Protein AF-T0LAK3-F1 (afdb_monomer_lite)

Secondary structure (DSSP, 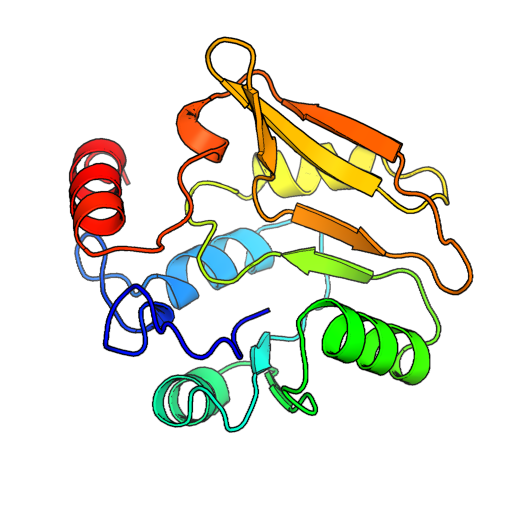8-state):
------TTTSS-GGGSEETTEEHHHHHHHHHHTSS-S---EEE-TTSHHHHHHHTTS-EEE---S-HHHHHHHHHHHH-S-EEEE-TT-TT--HHHHHHHHHT-SSS-EEEEEEETTEEEEEEEEEE-TT---PEEEEES-GGGG----SHHHHHHHHHHGGG-

Radius of gyration: 15.04 Å; chains: 1; bounding box: 38×40×39 Å

Foldseek 3Di:
DQADLLVQAVARQQQDDQVNHGLLNLVVVQCPLAPDPDDEAEHEPSHVVSVVVCVVDRYDYADNPDPVRRVVVVCVVVVFKDWWADSQQNVCGRVNLNVVVVPDDQAKAFEWEQDPNDTATLRTIIDGPPHPDHDYDYDHPCSSSQGPSYVVSSVVCSVVVVVD

Structure (mmCIF, N/CA/C/O backbone):
data_AF-T0LAK3-F1
#
_entry.id   AF-T0LAK3-F1
#
loop_
_atom_site.group_PDB
_atom_site.id
_atom_site.type_symbol
_atom_site.label_atom_id
_atom_site.label_alt_id
_atom_site.label_comp_id
_atom_site.label_asym_id
_atom_site.label_entity_id
_atom_site.label_seq_id
_atom_site.pdbx_PDB_ins_code
_atom_site.Cartn_x
_atom_site.Cartn_y
_atom_site.Cartn_z
_atom_site.occupancy
_atom_site.B_iso_or_equiv
_atom_site.auth_seq_id
_atom_site.auth_comp_id
_atom_site.auth_asym_id
_atom_site.auth_atom_id
_atom_site.pdbx_PDB_model_num
ATOM 1 N N . MET A 1 1 ? 2.366 -3.522 0.625 1.00 97.44 1 MET A N 1
ATOM 2 C CA . MET A 1 1 ? 3.381 -3.478 1.697 1.00 97.44 1 MET A CA 1
ATOM 3 C C . MET A 1 1 ? 2.696 -3.556 3.048 1.00 97.44 1 MET A C 1
ATOM 5 O O . MET A 1 1 ? 1.938 -2.659 3.385 1.00 97.44 1 MET A O 1
ATOM 9 N N . ALA A 1 2 ? 2.923 -4.628 3.803 1.00 97.56 2 ALA A N 1
ATOM 10 C CA . ALA A 1 2 ? 2.238 -4.936 5.062 1.00 97.56 2 ALA A CA 1
ATOM 11 C C . ALA A 1 2 ? 3.200 -5.340 6.204 1.00 97.56 2 ALA A C 1
ATOM 13 O O . ALA A 1 2 ? 2.768 -5.827 7.242 1.00 97.56 2 ALA A O 1
ATOM 14 N N . GLY A 1 3 ? 4.513 -5.147 6.034 1.00 93.75 3 GLY A N 1
ATOM 15 C CA . GLY A 1 3 ? 5.544 -5.576 6.990 1.00 93.75 3 GLY A CA 1
ATOM 16 C C . GLY A 1 3 ? 6.034 -4.505 7.973 1.00 93.75 3 GLY A C 1
ATOM 17 O O . GLY A 1 3 ? 7.160 -4.612 8.450 1.00 93.75 3 GLY A O 1
ATOM 18 N N . GLY A 1 4 ? 5.275 -3.436 8.227 1.00 92.38 4 GLY A N 1
ATOM 19 C CA . GLY A 1 4 ? 5.734 -2.305 9.046 1.00 92.38 4 GLY A CA 1
ATOM 20 C C . GLY A 1 4 ? 5.591 -2.517 10.561 1.00 92.38 4 GLY A C 1
ATOM 21 O O . GLY A 1 4 ? 4.590 -3.054 11.024 1.00 92.38 4 GLY A O 1
ATOM 22 N N . LYS A 1 5 ? 6.538 -1.985 11.353 1.00 89.94 5 LYS A N 1
ATOM 23 C CA . LYS A 1 5 ? 6.576 -2.089 12.835 1.00 89.94 5 LYS A CA 1
ATOM 24 C C . LYS A 1 5 ? 5.379 -1.465 13.566 1.00 89.94 5 LYS A C 1
ATOM 26 O O . LYS A 1 5 ? 5.144 -1.768 14.727 1.00 89.94 5 LYS A O 1
ATOM 31 N N . SER A 1 6 ? 4.642 -0.558 12.919 1.00 89.62 6 SER A N 1
ATOM 32 C CA . SER A 1 6 ? 3.499 0.154 13.518 1.00 89.62 6 SER A CA 1
ATOM 33 C C . SER A 1 6 ? 3.823 0.906 14.826 1.00 89.62 6 SER A C 1
ATOM 35 O O . SER A 1 6 ? 2.956 1.070 15.679 1.00 89.62 6 SER A O 1
ATOM 37 N N . SER A 1 7 ? 5.052 1.418 14.983 1.00 86.69 7 SER A N 1
ATOM 38 C CA . SER A 1 7 ? 5.532 2.012 16.244 1.00 86.69 7 SER A CA 1
ATOM 39 C C . SER A 1 7 ? 4.666 3.165 16.769 1.00 86.69 7 SER A C 1
ATOM 41 O O . SER A 1 7 ? 4.480 3.286 17.972 1.00 86.69 7 SER A O 1
ATOM 43 N N . ARG A 1 8 ? 4.095 3.984 15.873 1.00 87.38 8 ARG A N 1
ATOM 44 C CA . ARG A 1 8 ? 3.186 5.096 16.223 1.00 87.38 8 ARG A CA 1
ATOM 45 C C . ARG A 1 8 ? 1.805 4.634 16.702 1.00 87.38 8 ARG A C 1
ATOM 47 O O . ARG A 1 8 ? 1.127 5.368 17.409 1.00 87.38 8 ARG A O 1
ATOM 54 N N . TYR A 1 9 ? 1.402 3.427 16.320 1.00 91.69 9 TYR A N 1
ATOM 55 C CA . TYR A 1 9 ? 0.125 2.832 16.703 1.00 91.69 9 TYR A CA 1
ATOM 56 C C . TYR A 1 9 ? 0.240 2.027 18.010 1.00 91.69 9 TYR A C 1
ATOM 58 O O . TYR A 1 9 ? -0.735 1.866 18.737 1.00 91.69 9 TYR A O 1
ATOM 66 N N . GLY A 1 10 ? 1.433 1.501 18.312 1.00 89.69 10 GLY A N 1
ATOM 67 C CA . GLY A 1 10 ? 1.719 0.694 19.506 1.00 89.69 10 GLY A CA 1
ATOM 68 C C . GLY A 1 10 ? 1.360 -0.792 19.379 1.00 89.69 10 GLY A C 1
ATOM 69 O O . GLY A 1 10 ? 1.748 -1.594 20.223 1.00 89.69 10 GLY A O 1
ATOM 70 N N . ARG A 1 11 ? 0.657 -1.182 18.311 1.00 92.50 11 ARG A N 1
ATOM 71 C CA . ARG A 1 11 ? 0.367 -2.573 17.925 1.00 92.50 11 ARG A CA 1
ATOM 72 C C . ARG A 1 11 ? 0.206 -2.676 16.410 1.00 92.50 11 ARG A C 1
ATOM 74 O O . ARG A 1 11 ? 0.173 -1.660 15.723 1.00 92.50 11 ARG A O 1
ATOM 81 N N . GLU A 1 12 ? 0.122 -3.894 15.886 1.00 96.31 12 GLU A N 1
ATOM 82 C CA . GLU A 1 12 ? 0.020 -4.152 14.446 1.00 96.31 12 GLU A CA 1
ATOM 83 C C . GLU A 1 12 ? -1.307 -3.649 13.855 1.00 96.31 12 GLU A C 1
ATOM 85 O O . GLU A 1 12 ? -2.310 -4.361 13.810 1.00 96.31 12 GLU A O 1
ATOM 90 N N . LYS A 1 13 ? -1.284 -2.398 13.383 1.00 95.81 13 LYS A N 1
ATOM 91 C CA . LYS A 1 13 ? -2.448 -1.622 12.930 1.00 95.81 13 LYS A CA 1
ATOM 92 C C . LYS A 1 13 ? -3.241 -2.270 11.794 1.00 95.81 13 LYS A C 1
ATOM 94 O O . LYS A 1 13 ? -4.436 -2.047 11.663 1.00 95.81 13 LYS A O 1
ATOM 99 N N . LEU A 1 14 ? -2.584 -3.101 10.988 1.00 97.81 14 LEU A N 1
ATOM 100 C CA . LEU A 1 14 ? -3.195 -3.769 9.839 1.00 97.81 14 LEU A CA 1
ATOM 101 C C . LEU A 1 14 ? -4.211 -4.851 10.237 1.00 97.81 14 LEU A C 1
ATOM 103 O O . LEU A 1 14 ? -5.044 -5.238 9.416 1.00 97.81 14 LEU A O 1
ATOM 107 N N . LEU A 1 15 ? -4.157 -5.318 11.489 1.00 97.88 15 LEU A N 1
ATOM 108 C CA . LEU A 1 15 ? -5.104 -6.282 12.053 1.00 97.88 15 LEU A CA 1
ATOM 109 C C . LEU A 1 15 ? -6.274 -5.632 12.795 1.00 97.88 15 LEU A C 1
ATOM 111 O O . LEU A 1 15 ? -7.190 -6.349 13.205 1.00 97.88 15 LEU A O 1
ATOM 115 N N . GLU A 1 16 ? -6.241 -4.314 12.977 1.00 97.50 16 GLU A N 1
ATOM 116 C CA . GLU A 1 16 ? -7.368 -3.551 13.506 1.00 97.50 16 GLU A CA 1
ATOM 117 C C . GLU A 1 16 ? -8.498 -3.523 12.479 1.00 97.50 16 GLU A C 1
ATOM 119 O O . GLU A 1 16 ? -8.287 -3.807 11.296 1.00 97.50 16 GLU A O 1
ATOM 124 N N . THR A 1 17 ? -9.704 -3.195 12.930 1.00 96.88 17 THR A N 1
ATOM 125 C CA . THR A 1 17 ? -10.907 -3.276 12.105 1.00 96.88 17 THR A CA 1
ATOM 126 C C . THR A 1 17 ? -11.559 -1.923 11.908 1.00 96.88 17 THR A C 1
ATOM 128 O O . THR A 1 17 ? -11.620 -1.139 12.844 1.00 96.88 17 THR A O 1
ATOM 131 N N . ILE A 1 18 ? -12.119 -1.717 10.720 1.00 96.56 18 ILE A N 1
ATOM 132 C CA . ILE A 1 18 ? -13.084 -0.665 10.402 1.00 96.56 18 ILE A CA 1
ATOM 133 C C . ILE A 1 18 ? -14.404 -1.383 10.118 1.00 96.56 18 ILE A C 1
ATOM 135 O O . ILE A 1 18 ? -14.463 -2.212 9.207 1.00 96.56 18 ILE A O 1
ATOM 139 N N . HIS A 1 19 ? -15.438 -1.137 10.930 1.00 93.62 19 HIS A N 1
ATOM 140 C CA . HIS A 1 19 ? -16.758 -1.789 10.807 1.00 93.62 19 HIS A CA 1
ATOM 141 C C . HIS A 1 19 ? -16.678 -3.321 10.655 1.00 93.62 19 HIS A C 1
ATOM 143 O O . HIS A 1 19 ? -17.333 -3.933 9.815 1.00 93.62 19 HIS A O 1
ATOM 149 N N . GLY A 1 20 ? -15.811 -3.954 11.452 1.00 94.81 20 GLY A N 1
ATOM 150 C CA . GLY A 1 20 ? -15.615 -5.410 11.474 1.00 94.81 20 GLY A CA 1
ATOM 151 C C . GLY A 1 20 ? -14.722 -5.986 10.364 1.00 94.81 20 GLY A C 1
ATOM 152 O O . GLY A 1 20 ? -14.353 -7.158 10.443 1.00 94.81 20 GLY A O 1
ATOM 153 N N . LYS A 1 21 ? -14.310 -5.193 9.366 1.00 96.38 21 LYS A N 1
ATOM 154 C CA . LYS A 1 21 ? -13.347 -5.605 8.327 1.00 96.38 21 LYS A CA 1
ATOM 155 C C . LYS A 1 21 ? -11.939 -5.185 8.738 1.00 96.38 21 LYS A C 1
ATOM 157 O O . LYS A 1 21 ? -11.746 -4.038 9.134 1.00 96.38 21 LYS A O 1
ATOM 162 N N . ARG A 1 22 ? -10.938 -6.073 8.654 1.00 97.56 22 ARG A N 1
ATOM 163 C CA . ARG A 1 22 ? -9.556 -5.676 8.982 1.00 97.56 22 ARG A CA 1
ATOM 164 C C . ARG A 1 22 ? -9.020 -4.682 7.962 1.00 97.56 22 ARG A C 1
ATOM 166 O O . ARG A 1 22 ? -9.298 -4.821 6.774 1.00 97.56 22 ARG A O 1
ATOM 173 N N . VAL A 1 23 ? -8.184 -3.751 8.416 1.00 98.12 23 VAL A N 1
ATOM 174 C CA . VAL A 1 23 ? -7.509 -2.757 7.565 1.00 98.12 23 VAL A CA 1
ATOM 175 C C . VAL A 1 23 ? -6.833 -3.424 6.360 1.00 98.12 23 VAL A C 1
ATOM 177 O O . VAL A 1 23 ? -7.063 -3.014 5.224 1.00 98.12 23 VAL A O 1
ATOM 180 N N . ILE A 1 24 ? -6.087 -4.516 6.577 1.00 98.25 24 ILE A N 1
ATOM 181 C CA . ILE A 1 24 ? -5.443 -5.245 5.473 1.00 98.25 24 ILE A CA 1
ATOM 182 C C . ILE A 1 24 ? -6.438 -5.913 4.517 1.00 98.25 24 ILE A C 1
ATOM 184 O O . ILE A 1 24 ? -6.177 -5.973 3.319 1.00 98.25 24 ILE A O 1
ATOM 188 N N . ASP A 1 25 ? -7.576 -6.399 5.020 1.00 98.12 25 ASP A N 1
ATOM 189 C CA . ASP A 1 25 ? -8.580 -7.077 4.194 1.00 98.12 25 ASP A CA 1
ATOM 190 C C . ASP A 1 25 ? -9.255 -6.085 3.238 1.00 98.12 25 ASP A C 1
ATOM 192 O O . ASP A 1 25 ? -9.548 -6.440 2.099 1.00 98.12 25 ASP A O 1
ATOM 196 N N . ILE A 1 26 ? -9.446 -4.835 3.673 1.00 97.88 26 ILE A N 1
ATOM 197 C CA . ILE A 1 26 ? -9.986 -3.752 2.839 1.00 97.88 26 ILE A CA 1
ATOM 198 C C . ILE A 1 26 ? -9.040 -3.470 1.668 1.00 97.88 26 ILE A C 1
ATOM 200 O O . ILE A 1 26 ? -9.455 -3.519 0.511 1.00 97.88 26 ILE A O 1
ATOM 204 N N . VAL A 1 27 ? -7.750 -3.252 1.948 1.00 97.94 27 VAL A N 1
ATOM 205 C CA . VAL A 1 27 ? -6.753 -2.946 0.907 1.00 97.94 27 VAL A CA 1
ATOM 206 C C . VAL A 1 27 ? -6.560 -4.125 -0.052 1.00 97.94 27 VAL A C 1
ATOM 208 O O . VAL A 1 27 ? -6.496 -3.938 -1.268 1.00 97.94 27 VAL A O 1
ATOM 211 N N . VAL A 1 28 ? -6.504 -5.355 0.470 1.00 98.06 28 VAL A N 1
ATOM 212 C CA . VAL A 1 28 ? -6.428 -6.567 -0.359 1.00 98.06 28 VAL A CA 1
ATOM 213 C C . VAL A 1 28 ? -7.681 -6.725 -1.224 1.00 98.06 28 VAL A C 1
ATOM 215 O O . VAL A 1 28 ? -7.556 -7.068 -2.399 1.00 98.06 28 VAL A O 1
ATOM 218 N N . GLY A 1 29 ? -8.865 -6.429 -0.683 1.00 97.38 29 GLY A N 1
ATOM 219 C CA . GLY A 1 29 ? -10.124 -6.401 -1.427 1.00 97.38 29 GLY A CA 1
ATOM 220 C C . GLY A 1 29 ? -10.071 -5.427 -2.605 1.00 97.38 29 GLY A C 1
ATOM 221 O O . GLY A 1 29 ? -10.255 -5.849 -3.749 1.00 97.38 29 GLY A O 1
ATOM 222 N N . ASN A 1 30 ? -9.705 -4.167 -2.348 1.00 97.44 30 ASN A N 1
ATOM 223 C CA . ASN A 1 30 ? -9.582 -3.128 -3.378 1.00 97.44 30 ASN A CA 1
ATOM 224 C C . ASN A 1 30 ? -8.592 -3.523 -4.484 1.00 97.44 30 ASN A C 1
ATOM 226 O O . ASN A 1 30 ? -8.886 -3.362 -5.671 1.00 97.44 30 ASN A O 1
ATOM 230 N N . MET A 1 31 ? -7.445 -4.097 -4.103 1.00 97.69 31 MET A N 1
ATOM 231 C CA . MET A 1 31 ? -6.451 -4.616 -5.044 1.00 97.69 31 MET A CA 1
ATOM 232 C C . MET A 1 31 ? -7.003 -5.783 -5.873 1.00 97.69 31 MET A C 1
ATOM 234 O O . MET A 1 31 ? -6.801 -5.821 -7.085 1.00 97.69 31 MET A O 1
ATOM 238 N N . SER A 1 32 ? -7.723 -6.718 -5.248 1.00 96.75 32 SER A N 1
ATOM 239 C CA . SER A 1 32 ? -8.269 -7.904 -5.921 1.00 96.75 32 SER A CA 1
ATOM 240 C C . SER A 1 32 ? -9.350 -7.588 -6.958 1.00 96.75 32 SER A C 1
ATOM 242 O O . SER A 1 32 ? -9.495 -8.329 -7.927 1.00 96.75 32 SER A O 1
ATOM 244 N N . MET A 1 33 ? -10.080 -6.486 -6.772 1.00 97.19 33 MET A N 1
ATOM 245 C CA . MET A 1 33 ? -11.107 -6.006 -7.702 1.00 97.19 33 MET A CA 1
ATOM 246 C C . MET A 1 33 ? -10.550 -5.058 -8.778 1.00 97.19 33 MET A C 1
ATOM 248 O O . MET A 1 33 ? -11.283 -4.650 -9.677 1.00 97.19 33 MET A O 1
ATOM 252 N N . SER A 1 34 ? -9.267 -4.693 -8.696 1.00 97.75 34 SER A N 1
ATOM 253 C CA . SER A 1 34 ? -8.602 -3.810 -9.661 1.00 97.75 34 SER A CA 1
ATOM 254 C C . SER A 1 34 ? -8.200 -4.523 -10.955 1.00 97.75 34 SER A C 1
ATOM 256 O O . SER A 1 34 ? -8.323 -5.737 -11.104 1.00 97.75 34 SER A O 1
ATOM 258 N N . ILE A 1 35 ? -7.661 -3.758 -11.906 1.00 96.88 35 ILE A N 1
ATOM 259 C CA . ILE A 1 35 ? -7.115 -4.255 -13.177 1.00 96.88 35 ILE A CA 1
ATOM 260 C C . ILE A 1 35 ? -5.878 -5.158 -12.989 1.00 96.88 35 ILE A C 1
ATOM 262 O O . ILE A 1 35 ? -5.420 -5.822 -13.92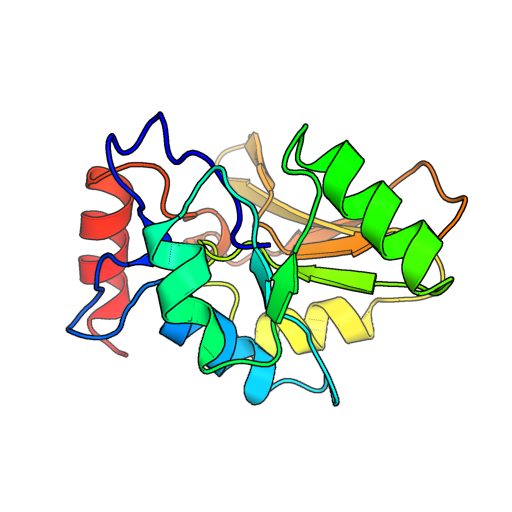5 1.00 96.88 35 ILE A O 1
ATOM 266 N N . VAL A 1 36 ? -5.313 -5.199 -11.779 1.00 93.62 36 VAL A N 1
ATOM 267 C CA . VAL A 1 36 ? -4.117 -5.973 -11.448 1.00 93.62 36 VAL A CA 1
ATOM 268 C C . VAL A 1 36 ? -4.448 -7.464 -11.370 1.00 93.62 36 VAL A C 1
ATOM 270 O O . VAL A 1 36 ? -5.084 -7.944 -10.440 1.00 93.62 36 VAL A O 1
ATOM 273 N N . LYS A 1 37 ? -3.936 -8.241 -12.331 1.00 88.75 37 LYS A N 1
ATOM 274 C CA . LYS A 1 37 ? -4.235 -9.682 -12.449 1.00 88.75 37 LYS A CA 1
ATOM 275 C C . LYS A 1 37 ? -3.644 -10.549 -11.334 1.00 88.75 37 LYS A C 1
ATOM 277 O O . LYS A 1 37 ? -4.151 -11.635 -11.068 1.00 88.75 37 LYS A O 1
ATOM 282 N N . ARG A 1 38 ? -2.502 -10.146 -10.768 1.00 93.12 38 ARG A N 1
ATOM 283 C CA . ARG A 1 38 ? -1.763 -10.899 -9.743 1.00 93.12 38 ARG A CA 1
ATOM 284 C C . ARG A 1 38 ? -1.030 -9.929 -8.833 1.00 93.12 38 ARG A C 1
ATOM 286 O O . ARG A 1 38 ? -0.316 -9.061 -9.325 1.00 93.12 38 ARG A O 1
ATOM 293 N N . PHE A 1 39 ? -1.147 -10.133 -7.529 1.00 97.00 39 PHE A N 1
ATOM 294 C CA . PHE A 1 39 ? -0.423 -9.362 -6.526 1.00 97.00 39 PHE A CA 1
ATOM 295 C C . PHE A 1 39 ? 0.133 -10.279 -5.435 1.00 97.00 39 PHE A C 1
ATOM 297 O O . PHE A 1 39 ? -0.252 -11.448 -5.316 1.00 97.00 39 PHE A O 1
ATOM 304 N N . PHE A 1 40 ? 1.062 -9.729 -4.655 1.00 98.12 40 PHE A N 1
ATOM 305 C CA . PHE A 1 40 ? 1.596 -10.358 -3.457 1.00 98.12 40 PHE A CA 1
ATOM 306 C C . PHE A 1 40 ? 1.402 -9.439 -2.255 1.00 98.12 40 PHE A C 1
ATOM 308 O O . PHE A 1 40 ? 1.551 -8.221 -2.366 1.00 98.12 40 PHE A O 1
ATOM 315 N N . VAL A 1 41 ? 1.137 -10.021 -1.087 1.00 98.50 41 VAL A N 1
ATOM 316 C CA . VAL A 1 41 ? 1.163 -9.283 0.180 1.00 98.50 41 VAL A CA 1
ATOM 317 C C . VAL A 1 41 ? 2.573 -9.368 0.762 1.00 98.50 41 VAL A C 1
ATOM 319 O O . VAL A 1 41 ? 2.973 -10.395 1.305 1.00 98.50 41 VAL A O 1
ATOM 322 N N . ALA A 1 42 ? 3.349 -8.296 0.606 1.00 98.50 42 ALA A N 1
ATOM 323 C CA . ALA A 1 42 ? 4.699 -8.197 1.159 1.00 98.50 42 ALA A CA 1
ATOM 324 C C . ALA A 1 42 ? 4.659 -7.996 2.682 1.00 98.50 42 ALA A C 1
ATOM 326 O O . ALA A 1 42 ? 4.160 -6.972 3.149 1.00 98.50 42 ALA A O 1
ATOM 327 N N . VAL A 1 43 ? 5.177 -8.954 3.445 1.00 98.50 43 VAL A N 1
ATOM 328 C CA . VAL A 1 43 ? 5.196 -8.985 4.918 1.00 98.50 43 VAL A CA 1
ATOM 329 C C . VAL A 1 43 ? 6.626 -9.113 5.432 1.00 98.50 43 VAL A C 1
ATOM 331 O O . VAL A 1 43 ? 7.506 -9.536 4.697 1.00 98.50 43 VAL A O 1
ATOM 334 N N . SER A 1 44 ? 6.875 -8.787 6.699 1.00 97.88 44 SER A N 1
ATOM 335 C CA . SER A 1 44 ? 8.196 -8.966 7.313 1.00 97.88 44 SER A CA 1
ATOM 336 C C . SER A 1 44 ? 8.069 -9.414 8.767 1.00 97.88 44 SER A C 1
ATOM 338 O O . SER A 1 44 ? 7.000 -9.307 9.375 1.00 97.88 44 SER A O 1
ATOM 340 N N . TRP A 1 45 ? 9.178 -9.869 9.348 1.00 96.62 45 TRP A N 1
ATOM 341 C CA . TRP A 1 45 ? 9.258 -10.285 10.753 1.00 96.62 45 TRP A CA 1
ATOM 342 C C . TRP A 1 45 ? 9.009 -9.154 11.760 1.00 96.62 45 TRP A C 1
ATOM 344 O O . TRP A 1 45 ? 8.801 -9.422 12.938 1.00 96.62 45 TRP A O 1
ATOM 354 N N . ASN A 1 46 ? 8.970 -7.897 11.308 1.00 96.44 46 ASN A N 1
ATOM 355 C CA . ASN A 1 46 ? 8.608 -6.753 12.146 1.00 96.44 46 ASN A CA 1
ATOM 356 C C . ASN A 1 46 ? 7.131 -6.741 12.573 1.00 96.44 46 ASN A C 1
ATOM 358 O O . ASN A 1 46 ? 6.782 -6.015 13.502 1.00 96.44 46 ASN A O 1
ATOM 362 N N . ALA A 1 47 ? 6.269 -7.480 11.871 1.00 96.56 47 ALA A N 1
ATOM 363 C CA . ALA A 1 47 ? 4.836 -7.569 12.139 1.00 96.56 47 ALA A CA 1
ATOM 364 C C . ALA A 1 47 ? 4.413 -9.050 12.152 1.00 96.56 47 ALA A C 1
ATOM 366 O O . ALA A 1 47 ? 3.769 -9.517 11.209 1.00 96.56 47 ALA A O 1
ATOM 367 N N . PRO A 1 48 ? 4.835 -9.833 13.164 1.00 97.12 48 PRO A N 1
ATOM 368 C CA . PRO A 1 48 ? 4.672 -11.286 13.170 1.00 97.12 48 PRO A CA 1
ATOM 369 C C . PRO A 1 48 ? 3.209 -11.737 13.121 1.00 97.12 48 PRO A C 1
ATOM 371 O O . PRO A 1 48 ? 2.909 -12.747 12.486 1.00 97.12 48 PRO A O 1
ATOM 374 N N . ARG A 1 49 ? 2.272 -10.999 13.733 1.00 98.06 49 ARG A N 1
ATOM 375 C CA . ARG A 1 49 ? 0.848 -11.369 13.686 1.00 98.06 49 ARG A CA 1
ATOM 376 C C . ARG A 1 49 ? 0.258 -11.115 12.300 1.00 98.06 49 ARG A C 1
ATOM 378 O O . ARG A 1 49 ? -0.563 -11.898 11.836 1.00 98.06 49 ARG A O 1
ATOM 385 N N . THR A 1 50 ? 0.676 -10.044 11.634 1.00 98.12 50 THR A N 1
ATOM 386 C CA . THR A 1 50 ? 0.283 -9.680 10.271 1.00 98.12 50 THR A CA 1
ATOM 387 C C . THR A 1 50 ? 0.888 -10.661 9.283 1.00 98.12 50 THR A C 1
ATOM 389 O O . THR A 1 50 ? 0.183 -11.112 8.386 1.00 98.12 50 THR A O 1
ATOM 392 N N . LEU A 1 51 ? 2.151 -11.051 9.477 1.00 98.00 51 LEU A N 1
ATOM 393 C CA . LEU A 1 51 ? 2.803 -12.122 8.728 1.00 98.00 51 LEU A CA 1
ATOM 394 C C . LEU A 1 51 ? 1.991 -13.416 8.834 1.00 98.00 51 LEU A C 1
ATOM 396 O O . LEU A 1 51 ? 1.634 -13.982 7.803 1.00 98.00 51 LEU A O 1
ATOM 400 N N . GLU A 1 52 ? 1.646 -13.847 10.052 1.00 98.38 52 GLU A N 1
ATOM 401 C CA . GLU A 1 52 ? 0.836 -15.050 10.274 1.00 98.38 52 GLU A CA 1
ATOM 402 C C . GLU A 1 52 ? -0.534 -14.942 9.598 1.00 98.38 52 GLU A C 1
ATOM 404 O O . GLU A 1 52 ? -0.939 -15.829 8.848 1.00 98.38 52 GLU A O 1
ATOM 409 N N . TYR A 1 53 ? -1.228 -13.823 9.809 1.00 98.38 53 TYR A N 1
ATOM 410 C CA . TYR A 1 53 ? -2.550 -13.581 9.241 1.00 98.38 53 TYR A CA 1
ATOM 411 C C . TYR A 1 53 ? -2.535 -13.586 7.707 1.00 98.38 53 TYR A C 1
ATOM 413 O O . TYR A 1 53 ? -3.437 -14.137 7.075 1.00 98.38 53 TYR A O 1
ATOM 421 N N . CYS A 1 54 ? -1.496 -13.015 7.093 1.00 98.19 54 CYS A N 1
ATOM 422 C CA . CYS A 1 54 ? -1.376 -12.903 5.643 1.00 98.19 54 CYS A CA 1
ATOM 423 C C . CYS A 1 54 ? -0.996 -14.211 4.943 1.00 98.19 54 CYS A C 1
ATOM 425 O O . CYS A 1 54 ? -1.044 -14.237 3.715 1.00 98.19 54 CYS A O 1
ATOM 427 N N . LYS A 1 55 ? -0.705 -15.306 5.665 1.00 96.94 55 LYS A N 1
ATOM 428 C CA . LYS A 1 55 ? -0.503 -16.639 5.058 1.00 96.94 55 LYS A CA 1
ATOM 429 C C . LYS A 1 55 ? -1.712 -17.130 4.259 1.00 96.94 55 LYS A C 1
ATOM 431 O O . LYS A 1 55 ? -1.574 -17.992 3.398 1.00 96.94 55 LYS A O 1
ATOM 436 N N . ARG A 1 56 ? -2.901 -16.585 4.538 1.00 97.19 56 ARG A N 1
ATOM 437 C CA . ARG A 1 56 ? -4.123 -16.841 3.760 1.00 97.19 56 ARG A CA 1
ATOM 438 C C . ARG A 1 56 ? -4.101 -16.219 2.358 1.00 97.19 56 ARG A C 1
ATOM 440 O O . ARG A 1 56 ? -4.932 -16.573 1.528 1.00 97.19 56 ARG A O 1
ATOM 447 N N . TYR A 1 57 ? -3.209 -15.259 2.123 1.00 97.19 57 TYR A N 1
ATOM 448 C CA . TYR A 1 57 ? -3.000 -14.591 0.845 1.00 97.19 57 TYR A CA 1
ATOM 449 C C . TYR A 1 57 ? -1.731 -15.119 0.177 1.00 97.19 57 TYR A C 1
ATOM 451 O O . TYR A 1 57 ? -0.908 -15.796 0.789 1.00 97.19 57 TYR A O 1
ATOM 459 N N . ASN A 1 58 ? -1.530 -14.750 -1.085 1.00 96.25 58 ASN A N 1
ATOM 460 C CA . ASN A 1 58 ? -0.254 -14.961 -1.753 1.00 96.25 58 ASN A CA 1
ATOM 461 C C . ASN A 1 58 ? 0.792 -13.987 -1.175 1.00 96.25 58 ASN A C 1
ATOM 463 O O . ASN A 1 58 ? 0.949 -12.868 -1.661 1.00 96.25 58 ASN A O 1
ATOM 467 N N . SER A 1 59 ? 1.442 -14.363 -0.076 1.00 97.56 59 SER A N 1
ATOM 468 C CA . SER A 1 59 ? 2.370 -13.495 0.654 1.00 97.56 59 SER A CA 1
ATOM 469 C C . SER A 1 59 ? 3.826 -13.700 0.241 1.00 97.56 59 SER A C 1
ATOM 471 O O . SER A 1 59 ? 4.239 -14.813 -0.082 1.00 97.56 59 SER A O 1
ATOM 473 N N . ILE A 1 60 ? 4.627 -12.640 0.333 1.00 98.12 60 ILE A N 1
ATOM 474 C CA . ILE A 1 60 ? 6.082 -12.689 0.174 1.00 98.12 60 ILE A CA 1
ATOM 475 C C . ILE A 1 60 ? 6.754 -12.067 1.396 1.00 98.12 60 ILE A C 1
ATOM 477 O O . ILE A 1 60 ? 6.353 -10.996 1.840 1.00 98.12 60 ILE A O 1
ATOM 481 N N . ILE A 1 61 ? 7.771 -12.734 1.938 1.00 98.38 61 ILE A N 1
ATOM 482 C CA . ILE A 1 61 ? 8.548 -12.198 3.059 1.00 98.38 61 ILE A CA 1
ATOM 483 C C . ILE A 1 61 ? 9.638 -11.272 2.508 1.00 98.38 61 ILE A C 1
ATOM 485 O O . ILE A 1 61 ? 10.410 -11.677 1.638 1.00 98.38 61 ILE A O 1
ATOM 489 N N . THR A 1 62 ? 9.686 -10.041 3.011 1.00 98.44 62 THR A N 1
ATOM 490 C CA . THR A 1 62 ? 10.735 -9.049 2.754 1.00 98.44 62 THR A CA 1
ATOM 491 C C . THR A 1 62 ? 11.710 -8.969 3.937 1.00 98.44 62 THR A C 1
ATOM 493 O O . THR A 1 62 ? 11.367 -9.408 5.043 1.00 98.44 62 THR A O 1
ATOM 496 N N . PRO A 1 63 ? 12.927 -8.422 3.739 1.00 97.88 63 PRO A N 1
ATOM 497 C CA . PRO A 1 63 ? 13.903 -8.253 4.817 1.00 97.88 63 PRO A CA 1
ATOM 498 C C . PRO A 1 63 ? 13.381 -7.439 6.010 1.00 97.88 63 PRO A C 1
ATOM 500 O O . PRO A 1 63 ? 13.751 -7.715 7.149 1.00 97.88 63 PRO A O 1
ATOM 503 N N . GLY A 1 64 ? 12.519 -6.446 5.768 1.00 96.25 64 GLY A N 1
ATOM 504 C CA . GLY A 1 64 ? 11.981 -5.572 6.805 1.00 96.25 64 GLY A CA 1
ATOM 505 C C . GLY A 1 64 ? 13.004 -4.571 7.350 1.00 96.25 64 GLY A C 1
ATOM 506 O O . GLY A 1 64 ? 12.875 -4.134 8.494 1.00 96.25 64 GLY A O 1
ATOM 507 N N . ILE A 1 65 ? 14.029 -4.214 6.570 1.00 95.44 65 ILE A N 1
ATOM 508 C CA . ILE A 1 65 ? 15.061 -3.246 6.982 1.00 95.44 65 ILE A CA 1
ATOM 509 C C . ILE A 1 65 ? 14.478 -1.829 6.951 1.00 95.44 65 ILE A C 1
ATOM 511 O O . ILE A 1 65 ? 14.463 -1.123 7.961 1.00 95.44 65 ILE A O 1
ATOM 515 N N . SER A 1 66 ? 13.937 -1.440 5.800 1.00 95.06 66 SER A N 1
ATOM 516 C CA . SER A 1 66 ? 13.241 -0.178 5.581 1.00 95.06 66 SER A CA 1
ATOM 517 C C . SER A 1 66 ? 12.251 -0.326 4.423 1.00 95.06 66 SER A C 1
ATOM 519 O O . SER A 1 66 ? 12.283 -1.315 3.690 1.00 95.06 66 SER A O 1
ATOM 521 N N . TYR A 1 67 ? 11.362 0.655 4.246 1.00 94.12 67 TYR A N 1
ATOM 522 C CA . TYR A 1 67 ? 10.449 0.656 3.103 1.00 94.12 67 TYR A CA 1
ATOM 523 C C . TYR A 1 67 ? 11.203 0.676 1.755 1.00 94.12 67 TYR A C 1
ATOM 525 O O . TYR A 1 67 ? 10.926 -0.199 0.934 1.00 94.12 67 TYR A O 1
ATOM 533 N N . PRO A 1 68 ? 12.185 1.578 1.527 1.00 94.44 68 PRO A N 1
ATOM 534 C CA . PRO A 1 68 ? 12.998 1.544 0.310 1.00 94.44 68 PRO A CA 1
ATOM 535 C C . PRO A 1 68 ? 13.742 0.222 0.087 1.00 94.44 68 PRO A C 1
ATOM 537 O O . PRO A 1 68 ? 13.737 -0.286 -1.032 1.00 94.44 68 PRO A O 1
ATOM 540 N N . ASP A 1 69 ? 14.336 -0.365 1.133 1.00 96.50 69 ASP A N 1
ATOM 541 C CA . ASP A 1 69 ? 15.068 -1.636 1.014 1.00 96.50 69 ASP A CA 1
ATOM 542 C C . ASP A 1 69 ? 14.146 -2.790 0.610 1.00 96.50 69 ASP A C 1
ATOM 544 O O . ASP A 1 69 ? 14.501 -3.611 -0.235 1.00 96.50 69 ASP A O 1
ATOM 548 N N . ASP A 1 70 ? 12.937 -2.837 1.172 1.00 97.44 70 ASP A N 1
ATOM 549 C CA . ASP A 1 70 ? 11.960 -3.860 0.817 1.00 97.44 70 ASP A CA 1
ATOM 550 C C . ASP A 1 70 ? 11.459 -3.691 -0.625 1.00 97.44 70 ASP A C 1
ATOM 552 O O . ASP A 1 70 ? 11.299 -4.683 -1.337 1.00 97.44 70 ASP A O 1
ATOM 556 N N . VAL A 1 71 ? 11.242 -2.454 -1.090 1.00 96.69 71 VAL A N 1
ATOM 557 C CA . VAL A 1 71 ? 10.891 -2.188 -2.496 1.00 96.69 71 VAL A CA 1
ATOM 558 C C . VAL A 1 71 ? 12.036 -2.604 -3.419 1.00 96.69 71 VAL A C 1
ATOM 560 O O . VAL A 1 71 ? 11.792 -3.309 -4.398 1.00 96.69 71 VAL A O 1
ATOM 563 N N . LYS A 1 72 ? 13.283 -2.249 -3.085 1.00 96.44 72 LYS A N 1
ATOM 564 C CA . LYS A 1 72 ? 14.476 -2.646 -3.845 1.00 96.44 72 LYS A CA 1
ATOM 565 C C . LYS A 1 72 ? 14.605 -4.167 -3.945 1.00 96.44 72 LYS A C 1
ATOM 567 O O . LYS A 1 72 ? 14.744 -4.691 -5.047 1.00 96.44 72 LYS A O 1
ATOM 572 N N . PHE A 1 73 ? 14.465 -4.877 -2.828 1.00 98.00 73 PHE A N 1
ATOM 573 C CA . PHE A 1 73 ? 14.462 -6.341 -2.795 1.00 98.00 73 PHE A CA 1
ATOM 574 C C . PHE A 1 73 ? 13.401 -6.941 -3.734 1.00 98.00 73 PHE A C 1
ATOM 576 O O . PHE A 1 73 ? 13.669 -7.899 -4.462 1.00 98.00 73 PHE A O 1
ATOM 583 N N . LEU A 1 74 ? 12.187 -6.379 -3.745 1.00 98.00 74 LEU A N 1
ATOM 584 C CA . LEU A 1 74 ? 11.115 -6.848 -4.624 1.00 98.00 74 LEU A CA 1
ATOM 585 C C . LEU A 1 74 ? 11.417 -6.547 -6.101 1.00 98.00 74 LEU A C 1
ATOM 587 O O . LEU A 1 74 ? 11.181 -7.411 -6.948 1.00 98.00 74 LEU A O 1
ATOM 591 N N . LEU A 1 75 ? 11.960 -5.367 -6.418 1.00 97.50 75 LEU A N 1
ATOM 592 C CA . LEU A 1 75 ? 12.372 -5.009 -7.780 1.00 97.50 75 LEU A CA 1
ATOM 593 C C . LEU A 1 75 ? 13.453 -5.955 -8.307 1.00 97.50 75 LEU A C 1
ATOM 595 O O . LEU A 1 75 ? 13.325 -6.455 -9.424 1.00 97.50 75 LEU A O 1
ATOM 599 N N . GLU A 1 76 ? 14.469 -6.258 -7.498 1.00 97.00 76 GLU A N 1
ATOM 600 C CA . GLU A 1 76 ? 15.519 -7.224 -7.838 1.00 97.00 76 GLU A CA 1
ATOM 601 C C . GLU A 1 76 ? 14.926 -8.616 -8.084 1.00 97.00 76 GLU A C 1
ATOM 603 O O . GLU A 1 76 ? 15.224 -9.255 -9.094 1.00 97.00 76 GLU A O 1
ATOM 608 N N . LYS A 1 77 ? 14.014 -9.062 -7.210 1.00 97.62 77 LYS A N 1
ATOM 609 C CA . LYS A 1 77 ? 13.391 -10.386 -7.301 1.00 97.62 77 LYS A CA 1
ATOM 610 C C . LYS A 1 77 ? 12.500 -10.569 -8.531 1.00 97.62 77 LYS A C 1
ATOM 612 O O . LYS A 1 77 ? 12.446 -11.669 -9.080 1.00 97.62 77 LYS A O 1
ATOM 617 N N . PHE A 1 78 ? 11.731 -9.550 -8.913 1.00 96.69 78 PHE A N 1
ATOM 618 C CA . PHE A 1 78 ? 10.755 -9.659 -10.005 1.00 96.69 78 PHE A CA 1
ATOM 619 C C . PHE A 1 78 ? 11.258 -9.120 -11.346 1.00 96.69 78 PHE A C 1
ATOM 621 O O . PHE A 1 78 ? 10.650 -9.447 -12.373 1.00 96.69 78 PHE A O 1
ATOM 628 N N . SER A 1 79 ? 12.323 -8.312 -11.322 1.00 96.12 79 SER A N 1
ATOM 629 C CA . SER A 1 79 ? 12.993 -7.702 -12.479 1.00 96.12 79 SER A CA 1
ATOM 630 C C . SER A 1 79 ? 12.024 -7.012 -13.449 1.00 96.12 79 SER A C 1
ATOM 632 O O . SER A 1 79 ? 12.157 -7.116 -14.666 1.00 96.12 79 SER A O 1
ATOM 634 N N . ARG A 1 80 ? 10.993 -6.350 -12.911 1.00 95.81 80 ARG A N 1
ATOM 635 C CA . ARG A 1 80 ? 9.947 -5.653 -13.674 1.00 95.81 80 ARG A CA 1
ATOM 636 C C . ARG A 1 80 ? 9.332 -4.522 -12.839 1.00 95.81 80 ARG A C 1
ATOM 638 O O . ARG A 1 80 ? 9.471 -4.567 -11.616 1.00 95.81 80 ARG A O 1
ATOM 645 N N . PRO A 1 81 ? 8.614 -3.568 -13.456 1.00 97.06 81 PRO A N 1
ATOM 646 C CA . PRO A 1 81 ? 7.851 -2.559 -12.728 1.00 97.06 81 PRO A CA 1
ATOM 647 C C . PRO A 1 81 ? 6.853 -3.170 -11.742 1.00 97.06 81 PRO A C 1
ATOM 649 O O . PRO A 1 81 ? 6.168 -4.146 -12.062 1.00 97.06 81 PRO A O 1
ATOM 652 N N . LEU A 1 82 ? 6.752 -2.581 -10.553 1.00 97.75 82 LEU A N 1
ATOM 653 C CA . LEU A 1 82 ? 5.855 -3.031 -9.494 1.00 97.75 82 LEU A CA 1
ATOM 654 C C . LEU A 1 82 ? 4.900 -1.912 -9.105 1.00 97.75 82 LEU A C 1
ATOM 656 O O . LEU A 1 82 ? 5.343 -0.855 -8.670 1.00 97.75 82 LEU A O 1
ATOM 660 N N . LEU A 1 83 ? 3.596 -2.182 -9.184 1.00 98.38 83 LEU A N 1
ATOM 661 C CA . LEU A 1 83 ? 2.615 -1.418 -8.425 1.00 98.38 83 LEU A CA 1
ATOM 662 C C . LEU A 1 83 ? 2.746 -1.802 -6.949 1.00 98.38 83 LEU A C 1
ATOM 664 O O . LEU A 1 83 ? 2.648 -2.977 -6.586 1.00 98.38 83 LEU A O 1
ATOM 668 N N . VAL A 1 84 ? 2.945 -0.808 -6.101 1.00 98.19 84 VAL A N 1
ATOM 669 C CA . VAL A 1 84 ? 3.105 -0.952 -4.663 1.00 98.19 84 VAL A CA 1
ATOM 670 C C . VAL A 1 84 ? 2.005 -0.143 -3.984 1.00 98.19 84 VAL A C 1
ATOM 672 O O . VAL A 1 84 ? 1.798 1.032 -4.275 1.00 98.19 84 VAL A O 1
ATOM 675 N N . VAL A 1 85 ? 1.275 -0.808 -3.089 1.00 98.38 85 VAL A N 1
ATOM 676 C CA . VAL A 1 85 ? 0.220 -0.199 -2.270 1.00 98.38 85 VAL A CA 1
ATOM 677 C C . VAL A 1 85 ? 0.519 -0.463 -0.808 1.00 98.38 85 VAL A C 1
ATOM 679 O O . VAL A 1 85 ? 0.846 -1.598 -0.433 1.00 98.38 85 VAL A O 1
ATOM 682 N N . ASN A 1 86 ? 0.428 0.562 0.027 1.00 98.00 86 ASN A N 1
ATOM 683 C CA . ASN A 1 86 ? 0.589 0.419 1.463 1.00 98.00 86 ASN A CA 1
ATOM 684 C C . ASN A 1 86 ? -0.647 -0.243 2.079 1.00 98.00 86 ASN A C 1
ATOM 686 O O . ASN A 1 86 ? -1.783 0.037 1.714 1.00 98.00 86 ASN A O 1
ATOM 690 N N . GLY A 1 87 ? -0.423 -1.160 3.022 1.00 97.62 87 GLY A N 1
ATOM 691 C CA . GLY A 1 87 ? -1.494 -1.954 3.628 1.00 97.62 87 GLY A CA 1
ATOM 692 C C . GLY A 1 87 ? -2.459 -1.150 4.502 1.00 97.62 87 GLY A C 1
ATOM 693 O O . GLY A 1 87 ? -3.483 -1.690 4.899 1.00 97.62 87 GLY A O 1
ATOM 694 N N . ASP A 1 88 ? -2.134 0.102 4.818 1.00 97.31 88 ASP A N 1
ATOM 695 C CA . ASP A 1 88 ? -2.906 1.035 5.644 1.00 97.31 88 ASP A CA 1
ATOM 696 C C . ASP A 1 88 ? -3.628 2.132 4.842 1.00 97.31 88 ASP A C 1
ATOM 698 O O . ASP A 1 88 ? -4.302 2.973 5.440 1.00 97.31 88 ASP A O 1
ATOM 702 N N . SER A 1 89 ? -3.515 2.124 3.513 1.00 97.44 89 SER A N 1
ATOM 703 C CA . SER A 1 89 ? -4.145 3.094 2.611 1.00 97.44 89 SER A CA 1
ATOM 704 C C . SER A 1 89 ? -5.568 2.666 2.246 1.00 97.44 89 SER A C 1
ATOM 706 O O . SER A 1 89 ? -5.875 2.361 1.098 1.00 97.44 89 SER A O 1
ATOM 708 N N . VAL A 1 90 ? -6.453 2.608 3.246 1.00 96.88 90 VAL A N 1
ATOM 709 C CA . VAL A 1 90 ? -7.807 2.027 3.111 1.00 96.88 90 VAL A CA 1
ATOM 710 C C . VAL A 1 90 ? -8.709 2.764 2.118 1.00 96.88 90 VAL A C 1
ATOM 712 O O . VAL A 1 90 ? -9.608 2.149 1.552 1.00 96.88 90 VAL A O 1
ATOM 715 N N . PHE A 1 91 ? -8.464 4.057 1.888 1.00 97.12 91 PHE A N 1
ATOM 716 C CA . PHE A 1 91 ? -9.221 4.878 0.936 1.00 97.12 91 PHE A CA 1
ATOM 717 C C . PHE A 1 91 ? -8.687 4.809 -0.496 1.00 97.12 91 PHE A C 1
ATOM 719 O O . PHE A 1 91 ? -9.349 5.304 -1.402 1.00 97.12 91 PHE A O 1
ATOM 726 N N . VAL A 1 92 ? -7.529 4.177 -0.723 1.00 97.94 92 VAL A N 1
ATOM 727 C CA . VAL A 1 92 ? -7.077 3.834 -2.075 1.00 97.94 92 VAL A CA 1
ATOM 728 C C . VAL A 1 92 ? -7.934 2.667 -2.564 1.00 97.94 92 VAL A C 1
ATOM 730 O O . VAL A 1 92 ? -7.674 1.494 -2.276 1.00 97.94 92 VAL A O 1
ATOM 733 N N . ASP A 1 93 ? -9.018 3.019 -3.245 1.00 96.81 93 ASP A N 1
ATOM 734 C CA . ASP A 1 93 ? -10.010 2.088 -3.766 1.00 96.81 93 ASP A CA 1
ATOM 735 C C . ASP A 1 93 ? -9.640 1.536 -5.149 1.00 96.81 93 ASP A C 1
ATOM 737 O O . ASP A 1 93 ? -8.620 1.873 -5.759 1.00 96.81 93 ASP A O 1
ATOM 741 N N . THR A 1 94 ? -10.482 0.630 -5.641 1.00 97.94 94 THR A N 1
ATOM 742 C CA . THR A 1 94 ? -10.313 -0.016 -6.941 1.00 97.94 94 THR A CA 1
ATOM 743 C C . THR A 1 94 ? -10.237 0.986 -8.095 1.00 97.94 94 THR A C 1
ATOM 745 O O . THR A 1 94 ? -9.395 0.826 -8.981 1.00 97.94 94 THR A O 1
ATOM 748 N N . GLU A 1 95 ? -11.078 2.024 -8.098 1.00 97.75 95 GLU A N 1
ATOM 749 C CA . GLU A 1 95 ? -11.069 3.044 -9.151 1.00 97.75 95 GLU A CA 1
ATOM 750 C C . GLU A 1 95 ? -9.785 3.870 -9.110 1.00 97.75 95 GLU A C 1
ATOM 752 O O . GLU A 1 95 ? -9.144 4.041 -10.144 1.00 97.75 95 GLU A O 1
ATOM 757 N N . THR A 1 96 ? -9.350 4.293 -7.923 1.00 98.25 96 THR A N 1
ATOM 758 C CA . THR A 1 96 ? -8.101 5.035 -7.707 1.00 98.25 96 THR A CA 1
ATOM 759 C C . THR A 1 96 ? -6.895 4.238 -8.201 1.00 98.25 96 THR A C 1
ATOM 761 O O . THR A 1 96 ? -6.055 4.778 -8.927 1.00 98.25 96 THR A O 1
ATOM 764 N N . ILE A 1 97 ? -6.827 2.940 -7.876 1.00 98.56 97 ILE A N 1
ATOM 765 C CA . ILE A 1 97 ? -5.774 2.037 -8.364 1.00 98.56 97 ILE A CA 1
ATOM 766 C C . ILE A 1 97 ? -5.785 1.982 -9.894 1.00 98.56 97 ILE A C 1
ATOM 768 O O . ILE A 1 97 ? -4.745 2.171 -10.526 1.00 98.56 97 ILE A O 1
ATOM 772 N N . ASN A 1 98 ? -6.951 1.750 -10.500 1.00 98.56 98 ASN A N 1
ATOM 773 C CA . ASN A 1 98 ? -7.079 1.634 -11.953 1.00 98.56 98 ASN A CA 1
ATOM 774 C C . ASN A 1 98 ? -6.690 2.936 -12.664 1.00 98.56 98 ASN A C 1
ATOM 776 O O . ASN A 1 98 ? -5.965 2.904 -13.660 1.00 98.56 98 ASN A O 1
ATOM 780 N N . LEU A 1 99 ? -7.122 4.080 -12.128 1.00 98.25 99 LEU A N 1
ATOM 781 C CA . LEU A 1 99 ? -6.800 5.401 -12.656 1.00 98.25 99 LEU A CA 1
ATOM 782 C C . LEU A 1 99 ? -5.289 5.650 -12.593 1.00 98.25 99 LEU A C 1
ATOM 784 O O . LEU A 1 99 ? -4.688 6.089 -13.571 1.00 98.25 99 LEU A O 1
ATOM 788 N N . PHE A 1 100 ? -4.654 5.328 -11.465 1.00 98.38 100 PHE A N 1
ATOM 789 C CA . PHE A 1 100 ? -3.210 5.476 -11.304 1.00 98.38 100 PHE A CA 1
ATOM 790 C C . PHE A 1 100 ? -2.434 4.598 -12.290 1.00 98.38 100 PHE A C 1
ATOM 792 O O . PHE A 1 100 ? -1.551 5.093 -12.987 1.00 98.38 100 PHE A O 1
ATOM 799 N N . VAL A 1 101 ? -2.820 3.324 -12.419 1.00 98.19 101 VAL A N 1
ATOM 800 C CA . VAL A 1 101 ? -2.212 2.391 -13.380 1.00 98.19 101 VAL A CA 1
ATOM 801 C C . VAL A 1 101 ? -2.394 2.872 -14.821 1.00 98.19 101 VAL A C 1
ATOM 803 O O . VAL A 1 101 ? -1.460 2.763 -15.609 1.00 98.19 101 VAL A O 1
ATOM 806 N N . SER A 1 102 ? -3.541 3.461 -15.179 1.00 97.88 102 SER A N 1
ATOM 807 C CA . SER A 1 102 ? -3.771 3.978 -16.539 1.00 97.88 102 SER A CA 1
ATOM 808 C C . SER A 1 102 ? -2.860 5.145 -16.939 1.00 97.88 102 SER A C 1
ATOM 810 O O . SER A 1 102 ? -2.699 5.406 -18.128 1.00 97.88 102 SER A O 1
ATOM 812 N N . ARG A 1 103 ? -2.244 5.834 -15.967 1.00 97.88 103 ARG A N 1
ATOM 813 C CA . ARG A 1 103 ? -1.293 6.933 -16.208 1.00 97.88 103 ARG A CA 1
ATOM 814 C C . ARG A 1 103 ? 0.153 6.455 -16.367 1.00 97.88 103 ARG A C 1
ATOM 816 O O . ARG A 1 103 ? 1.037 7.257 -16.671 1.00 97.88 103 ARG A O 1
ATOM 823 N N . TYR A 1 104 ? 0.406 5.164 -16.160 1.00 97.69 104 TYR A N 1
ATOM 824 C CA . TYR A 1 104 ? 1.740 4.595 -16.270 1.00 97.69 104 TYR A CA 1
ATOM 825 C C . TYR A 1 104 ? 2.248 4.589 -17.712 1.00 97.69 104 TYR A C 1
ATOM 827 O O . TYR A 1 104 ? 1.610 4.041 -18.608 1.00 97.69 104 TYR A O 1
ATOM 835 N N . HIS A 1 105 ? 3.435 5.158 -17.914 1.00 96.12 105 HIS A N 1
ATOM 836 C CA . HIS A 1 105 ? 4.068 5.300 -19.229 1.00 96.12 105 HIS A CA 1
ATOM 837 C C . HIS A 1 105 ? 5.561 4.915 -19.210 1.00 96.12 105 HIS A C 1
ATOM 839 O O . HIS A 1 105 ? 6.339 5.366 -20.045 1.00 96.12 105 HIS A O 1
ATOM 845 N N . GLY A 1 106 ? 5.967 4.052 -18.270 1.00 96.06 106 GLY A N 1
ATOM 846 C CA . GLY A 1 106 ? 7.322 3.483 -18.224 1.00 96.06 106 GLY A CA 1
ATOM 847 C C . GLY A 1 106 ? 8.268 4.097 -17.190 1.00 96.06 106 GLY A C 1
ATOM 848 O O . GLY A 1 106 ? 9.386 3.610 -17.052 1.00 96.06 106 GLY A O 1
ATOM 849 N N . ARG A 1 107 ? 7.828 5.115 -16.444 1.00 97.31 107 ARG A N 1
ATOM 850 C CA . ARG A 1 107 ? 8.603 5.804 -15.397 1.00 97.31 107 ARG A CA 1
ATOM 851 C C . ARG A 1 107 ? 8.082 5.461 -14.005 1.00 97.31 107 ARG A C 1
ATOM 853 O O . ARG A 1 107 ? 6.896 5.149 -13.862 1.00 97.31 107 ARG A O 1
ATOM 860 N N . SER A 1 108 ? 8.945 5.490 -12.990 1.00 98.19 108 SER A N 1
ATOM 861 C CA . SER A 1 108 ? 8.484 5.393 -11.602 1.00 98.19 108 SER A CA 1
ATOM 862 C C . SER A 1 108 ? 7.505 6.528 -11.305 1.00 98.19 108 SER A C 1
ATOM 864 O O . SER A 1 108 ? 7.653 7.640 -11.805 1.00 98.19 108 SER A O 1
ATOM 866 N N . MET A 1 109 ? 6.469 6.240 -10.524 1.00 98.38 109 MET A N 1
ATOM 867 C CA . MET A 1 109 ? 5.399 7.184 -10.215 1.00 98.38 109 MET A CA 1
ATOM 868 C C . MET A 1 109 ? 4.986 7.066 -8.758 1.00 98.38 109 MET A C 1
ATOM 870 O O . MET A 1 109 ? 4.891 5.964 -8.217 1.00 98.38 109 MET A O 1
ATOM 874 N N . THR A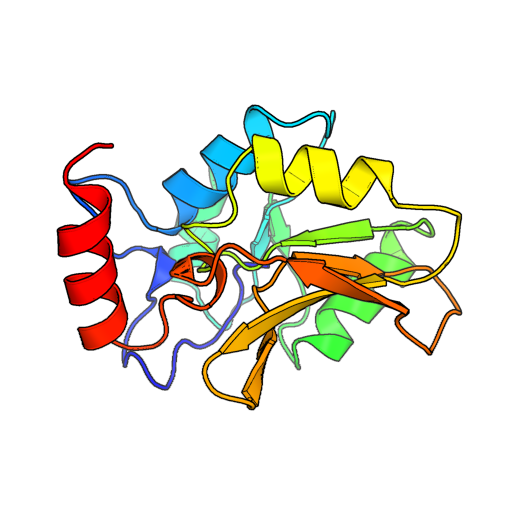 1 110 ? 4.623 8.186 -8.152 1.00 98.12 110 THR A N 1
ATOM 875 C CA . THR A 1 110 ? 4.109 8.245 -6.785 1.00 98.12 110 THR A CA 1
ATOM 876 C C . THR A 1 110 ? 2.847 9.095 -6.729 1.00 98.12 110 THR A C 1
ATOM 878 O O . THR A 1 110 ? 2.764 10.155 -7.354 1.00 98.12 110 THR A O 1
ATOM 881 N N . ALA A 1 111 ? 1.833 8.610 -6.016 1.00 98.25 111 ALA A N 1
ATOM 882 C CA . ALA A 1 111 ? 0.571 9.313 -5.871 1.00 98.25 111 ALA A CA 1
ATOM 883 C C . ALA A 1 111 ? 0.551 10.165 -4.597 1.00 98.25 111 ALA A C 1
ATOM 885 O O . ALA A 1 111 ? 0.890 9.701 -3.500 1.00 98.25 111 ALA A O 1
ATOM 886 N N . LEU A 1 112 ? 0.085 11.403 -4.735 1.00 97.88 112 LEU A N 1
ATOM 887 C CA . LEU A 1 112 ? -0.138 12.311 -3.617 1.00 97.88 112 LEU A CA 1
ATOM 888 C C . LEU A 1 112 ? -1.452 13.071 -3.763 1.00 97.88 112 LEU A C 1
ATOM 890 O O . LEU A 1 112 ? -2.041 13.132 -4.840 1.00 97.88 112 LEU A O 1
ATOM 894 N N . VAL A 1 113 ? -1.879 13.686 -2.671 1.00 97.50 113 VAL A N 1
ATOM 895 C CA . VAL A 1 113 ? -2.865 14.768 -2.681 1.00 97.50 113 VAL A CA 1
ATOM 896 C C . VAL A 1 113 ? -2.216 16.024 -2.119 1.00 97.50 113 VAL A C 1
ATOM 898 O O . VAL A 1 113 ? -1.347 15.947 -1.245 1.00 97.50 113 VAL A O 1
ATOM 901 N N . ASN A 1 114 ? -2.652 17.186 -2.590 1.00 94.50 114 ASN A N 1
ATOM 902 C CA . ASN A 1 114 ? -2.348 18.448 -1.934 1.00 94.50 114 ASN A CA 1
ATOM 903 C C . ASN A 1 114 ? -3.423 18.722 -0.879 1.00 94.50 114 ASN A C 1
ATOM 905 O O . ASN A 1 114 ? -4.585 18.940 -1.207 1.00 94.50 114 ASN A O 1
ATOM 909 N N . SER A 1 115 ? -3.059 18.649 0.396 1.00 87.06 115 SER A N 1
ATOM 910 C CA . SER A 1 115 ? -3.957 18.894 1.521 1.00 87.06 115 SER A CA 1
ATOM 911 C C . SER A 1 115 ? -3.539 20.187 2.204 1.00 87.06 115 SER A C 1
ATOM 913 O O . SER A 1 115 ? -2.534 20.221 2.909 1.00 87.06 115 SER A O 1
ATOM 915 N N . SER A 1 116 ? -4.308 21.258 2.002 1.00 85.56 116 SER A N 1
ATOM 916 C CA . SER A 1 116 ? -4.052 22.572 2.615 1.00 85.56 116 SER A CA 1
ATOM 917 C C . SER A 1 116 ? -2.648 23.138 2.334 1.00 85.56 116 SER A C 1
ATOM 919 O O . SER A 1 116 ? -2.058 23.788 3.192 1.00 85.56 116 SER A O 1
ATOM 921 N N . GLY A 1 117 ? -2.105 22.900 1.135 1.00 87.75 117 GLY A N 1
ATOM 922 C CA . GLY A 1 117 ? -0.765 23.345 0.738 1.00 87.75 117 GLY A CA 1
ATOM 923 C C . GLY A 1 117 ? 0.350 22.342 1.045 1.00 87.75 117 GLY A C 1
ATOM 924 O O . GLY A 1 117 ? 1.483 22.548 0.608 1.00 87.75 117 GLY A O 1
ATOM 925 N N . GLU A 1 118 ? 0.050 21.244 1.744 1.00 92.00 118 GLU A N 1
ATOM 926 C CA . GLU A 1 118 ? 1.005 20.178 2.042 1.00 92.00 118 GLU A CA 1
ATOM 927 C C . GLU A 1 118 ? 0.828 18.984 1.099 1.00 92.00 118 GLU A C 1
ATOM 929 O O . GLU A 1 118 ? -0.279 18.495 0.866 1.00 92.00 118 GLU A O 1
ATOM 934 N N . LYS A 1 119 ? 1.943 18.469 0.573 1.00 95.50 119 LYS A N 1
ATOM 935 C CA . LYS A 1 119 ? 1.957 17.252 -0.247 1.00 95.50 119 LYS A CA 1
ATOM 936 C C . LYS A 1 119 ? 1.897 16.019 0.652 1.00 95.50 119 LYS A C 1
ATOM 938 O O . LYS A 1 119 ? 2.852 15.742 1.376 1.00 95.50 119 LYS A O 1
ATOM 943 N N . VAL A 1 120 ? 0.810 15.254 0.565 1.00 96.56 120 VAL A N 1
ATOM 944 C CA . VAL A 1 120 ? 0.613 14.024 1.345 1.00 96.56 120 VAL A CA 1
ATOM 945 C C . VAL A 1 120 ? 0.573 12.815 0.418 1.00 96.56 120 VAL A C 1
ATOM 947 O O . VAL A 1 120 ? -0.321 12.691 -0.416 1.00 96.56 120 VAL A O 1
ATOM 950 N N . TYR A 1 121 ? 1.529 11.901 0.581 1.00 96.81 121 TYR A N 1
ATOM 951 C CA . TYR A 1 121 ? 1.565 10.644 -0.166 1.00 96.81 121 TYR A CA 1
ATOM 952 C C . TYR A 1 121 ? 0.467 9.690 0.302 1.00 96.81 121 TYR A C 1
ATOM 954 O O . TYR A 1 121 ? 0.312 9.433 1.499 1.00 96.81 121 TYR A O 1
ATOM 962 N N . ILE A 1 122 ? -0.253 9.109 -0.654 1.00 97.44 122 ILE A N 1
ATOM 963 C CA . ILE A 1 122 ? -1.439 8.283 -0.370 1.00 97.44 122 ILE A CA 1
ATOM 964 C C . ILE A 1 122 ? -1.120 6.788 -0.250 1.00 97.44 122 ILE A C 1
ATOM 966 O O . ILE A 1 122 ? -2.024 5.973 -0.120 1.00 97.44 122 ILE A O 1
ATOM 970 N N . GLY A 1 123 ? 0.162 6.414 -0.327 1.00 96.88 123 GLY A N 1
ATOM 971 C CA . GLY A 1 123 ? 0.604 5.020 -0.240 1.00 96.88 123 GLY A CA 1
ATOM 972 C C . GLY A 1 123 ? 0.341 4.190 -1.498 1.00 96.88 123 GLY A C 1
ATOM 973 O O . GLY A 1 123 ? 0.132 2.985 -1.395 1.00 96.88 123 GLY A O 1
ATOM 974 N N . LEU A 1 124 ? 0.358 4.827 -2.670 1.00 98.31 124 LEU A N 1
ATOM 975 C CA . LEU A 1 124 ? 0.204 4.200 -3.982 1.00 98.31 124 LEU A CA 1
ATOM 976 C C . LEU A 1 124 ? 1.353 4.658 -4.890 1.00 98.31 124 LEU A C 1
ATOM 978 O O . LEU A 1 124 ? 1.516 5.855 -5.125 1.00 98.31 124 LEU A O 1
ATOM 982 N N . ASN A 1 125 ? 2.159 3.721 -5.382 1.00 98.06 125 ASN A N 1
ATOM 983 C CA . ASN A 1 125 ? 3.310 4.022 -6.232 1.00 98.06 125 ASN A CA 1
ATOM 984 C C . ASN A 1 125 ? 3.567 2.919 -7.267 1.00 98.06 125 ASN A C 1
ATOM 986 O O . ASN A 1 125 ? 3.198 1.766 -7.067 1.00 98.06 125 ASN A O 1
ATOM 990 N N . ILE A 1 126 ? 4.207 3.267 -8.380 1.00 98.38 126 ILE A N 1
ATOM 991 C CA . ILE A 1 126 ? 4.799 2.317 -9.323 1.00 98.38 126 ILE A CA 1
ATOM 992 C C . ILE A 1 126 ? 6.306 2.511 -9.256 1.00 98.38 126 ILE A C 1
ATOM 994 O O . ILE A 1 126 ? 6.793 3.597 -9.534 1.00 98.38 126 ILE A O 1
ATOM 998 N N . ALA A 1 127 ? 7.037 1.465 -8.887 1.00 97.88 127 ALA A N 1
ATOM 999 C CA . ALA A 1 127 ? 8.493 1.481 -8.871 1.00 97.88 127 ALA A CA 1
ATOM 1000 C C . ALA A 1 127 ? 9.032 0.742 -10.102 1.00 97.88 127 ALA A C 1
ATOM 1002 O O . ALA A 1 127 ? 8.611 -0.385 -10.381 1.00 97.88 127 ALA A O 1
ATOM 1003 N N . VAL A 1 128 ? 9.954 1.363 -10.836 1.00 98.00 128 VAL A N 1
ATOM 1004 C CA . VAL A 1 128 ? 10.579 0.814 -12.047 1.00 98.00 128 VAL A CA 1
ATOM 1005 C C . VAL A 1 128 ? 12.050 0.479 -11.762 1.00 98.00 128 VAL A C 1
ATOM 1007 O O . VAL A 1 128 ? 12.765 1.310 -11.203 1.00 98.00 128 VAL A O 1
ATOM 1010 N N . PRO A 1 129 ? 12.543 -0.726 -12.120 1.00 96.62 129 PRO A N 1
ATOM 1011 C CA . PRO A 1 129 ? 13.948 -1.074 -11.921 1.00 96.62 129 PRO A CA 1
ATOM 1012 C C . PRO A 1 129 ? 14.899 -0.072 -12.590 1.00 96.62 129 PRO A C 1
ATOM 1014 O O . PRO A 1 129 ? 14.776 0.193 -13.784 1.00 96.62 129 PRO A O 1
ATOM 1017 N N . GLY A 1 130 ? 15.864 0.442 -11.825 1.00 93.00 130 GLY A N 1
ATOM 1018 C CA . GLY A 1 130 ? 16.870 1.392 -12.313 1.00 93.00 130 GLY A CA 1
ATOM 1019 C C . GLY A 1 130 ? 16.381 2.835 -12.470 1.00 93.00 130 GLY A C 1
ATOM 1020 O O . GLY A 1 130 ? 17.159 3.673 -12.914 1.00 93.00 130 GLY A O 1
ATOM 1021 N N . ASP A 1 131 ? 15.131 3.135 -12.111 1.00 93.75 131 ASP A N 1
ATOM 1022 C CA . ASP A 1 131 ? 14.606 4.497 -12.121 1.00 93.75 131 ASP A CA 1
ATOM 1023 C C . ASP A 1 131 ? 14.607 5.086 -10.705 1.00 93.75 131 ASP A C 1
ATOM 1025 O O . ASP A 1 131 ? 13.945 4.567 -9.806 1.00 93.75 131 ASP A O 1
ATOM 1029 N N . GLU A 1 132 ? 15.374 6.156 -10.505 1.00 88.19 132 GLU A N 1
ATOM 1030 C CA . GLU A 1 132 ? 15.605 6.777 -9.191 1.00 88.19 132 GLU A CA 1
ATOM 1031 C C . GLU A 1 132 ? 14.725 8.010 -8.937 1.00 88.19 132 GLU A C 1
ATOM 1033 O O . GLU A 1 132 ? 14.793 8.605 -7.862 1.00 88.19 132 GLU A O 1
ATOM 1038 N N . GLN A 1 133 ? 13.920 8.422 -9.922 1.00 90.94 133 GLN A N 1
ATOM 1039 C CA . GLN A 1 133 ? 13.063 9.602 -9.823 1.00 90.94 133 GLN A CA 1
ATOM 1040 C C . GLN A 1 133 ? 11.611 9.242 -10.104 1.00 90.94 133 GLN A C 1
ATOM 1042 O O . GLN A 1 133 ? 11.280 8.758 -11.186 1.00 90.94 133 GLN A O 1
ATOM 1047 N N . ASP A 1 134 ? 10.752 9.547 -9.136 1.00 93.50 134 ASP A N 1
ATOM 1048 C CA . ASP A 1 134 ? 9.317 9.340 -9.256 1.00 93.50 134 ASP A CA 1
ATOM 1049 C C . ASP A 1 134 ? 8.651 10.559 -9.895 1.00 93.50 134 ASP A C 1
ATOM 1051 O O . ASP A 1 134 ? 8.788 11.692 -9.423 1.00 93.50 134 ASP A O 1
ATOM 1055 N N . GLU A 1 135 ? 7.848 10.318 -10.924 1.00 97.25 135 GLU A N 1
ATOM 1056 C CA . GLU A 1 135 ? 6.871 11.290 -11.382 1.00 97.25 135 GLU A CA 1
ATOM 1057 C C . GLU A 1 135 ? 5.700 11.384 -10.405 1.00 97.25 135 GLU A C 1
ATOM 1059 O O . GLU A 1 135 ? 5.213 10.394 -9.852 1.00 97.25 135 GLU A O 1
ATOM 1064 N N . VAL A 1 136 ? 5.222 12.604 -10.194 1.00 97.44 136 VAL A N 1
ATOM 1065 C CA . VAL A 1 136 ? 4.136 12.867 -9.257 1.00 97.44 136 VAL A CA 1
ATOM 1066 C C . VAL A 1 136 ? 2.798 12.787 -9.978 1.00 97.44 136 VAL A C 1
ATOM 1068 O O . VAL A 1 136 ? 2.553 13.523 -10.931 1.00 97.44 136 VAL A O 1
ATOM 1071 N N . VAL A 1 137 ? 1.898 11.953 -9.458 1.00 97.94 137 VAL A N 1
ATOM 1072 C CA . VAL A 1 137 ? 0.480 11.971 -9.825 1.00 97.94 137 VAL A CA 1
ATOM 1073 C C . VAL A 1 137 ? -0.318 12.567 -8.680 1.00 97.94 137 VAL A C 1
ATOM 1075 O O . VAL A 1 137 ? -0.420 11.979 -7.604 1.00 97.94 137 VAL A O 1
ATOM 1078 N N . GLU A 1 138 ? -0.906 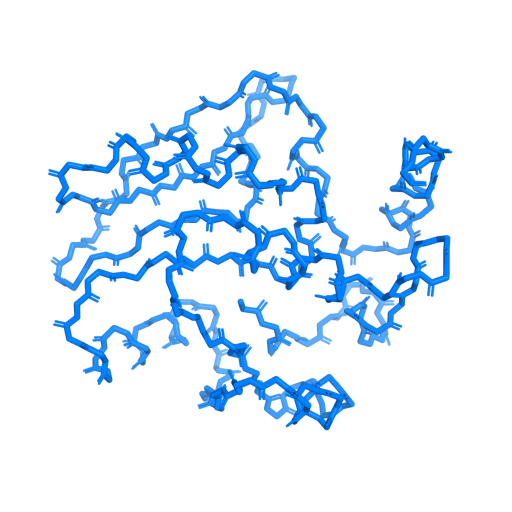13.729 -8.925 1.00 97.62 138 GLU A N 1
ATOM 1079 C CA . GLU A 1 138 ? -1.763 14.397 -7.954 1.00 97.62 138 GLU A CA 1
ATOM 1080 C C . GLU A 1 138 ? -3.223 13.954 -8.114 1.00 97.62 138 GLU A C 1
ATOM 1082 O O . GLU A 1 138 ? -3.758 13.887 -9.223 1.00 97.62 138 GLU A O 1
ATOM 1087 N N . PHE A 1 139 ? -3.860 13.633 -6.990 1.00 97.50 139 PHE A N 1
ATOM 1088 C CA . PHE A 1 139 ? -5.291 13.383 -6.889 1.00 97.50 139 PHE A CA 1
ATOM 1089 C C . PHE A 1 139 ? -5.970 14.535 -6.139 1.00 97.50 139 PHE A C 1
ATOM 1091 O O . PHE A 1 139 ? -5.435 15.063 -5.166 1.00 97.50 139 PHE A O 1
ATOM 1098 N N . GLU A 1 140 ? -7.184 14.888 -6.558 1.00 94.69 140 GLU A N 1
ATOM 1099 C CA . GLU A 1 140 ? -7.981 15.944 -5.913 1.00 94.69 140 GLU A CA 1
ATOM 1100 C C . GLU A 1 140 ? -8.758 15.428 -4.691 1.00 94.69 140 GLU A C 1
ATOM 1102 O O . GLU A 1 140 ? -9.126 16.188 -3.800 1.00 94.69 140 GLU A O 1
ATOM 1107 N N . ASN A 1 141 ? -9.012 14.117 -4.618 1.00 94.25 141 ASN A N 1
ATOM 1108 C CA . ASN A 1 141 ? -9.800 13.533 -3.541 1.00 94.25 141 ASN A CA 1
ATOM 1109 C C . ASN A 1 141 ? -8.993 13.458 -2.232 1.00 94.25 141 ASN A C 1
ATOM 1111 O O . ASN A 1 141 ? -8.301 12.476 -1.963 1.00 94.25 141 ASN A O 1
ATOM 1115 N N . HIS A 1 142 ? -9.113 14.484 -1.389 1.00 93.31 142 HIS A N 1
ATOM 1116 C CA . HIS A 1 142 ? -8.338 14.617 -0.152 1.00 93.31 142 HIS A CA 1
ATOM 1117 C C . HIS A 1 142 ? -8.532 13.472 0.855 1.00 93.31 142 HIS A C 1
ATOM 1119 O O . HIS A 1 142 ? -7.668 13.280 1.710 1.00 93.31 142 HIS A O 1
ATOM 1125 N N . ILE A 1 143 ? -9.606 12.675 0.760 1.00 94.50 143 ILE A N 1
ATOM 1126 C CA . ILE A 1 143 ? -9.807 11.490 1.615 1.00 94.50 143 ILE A CA 1
ATOM 1127 C C . ILE A 1 143 ? -8.656 10.479 1.485 1.00 94.50 143 ILE A C 1
ATOM 1129 O O . ILE A 1 143 ? -8.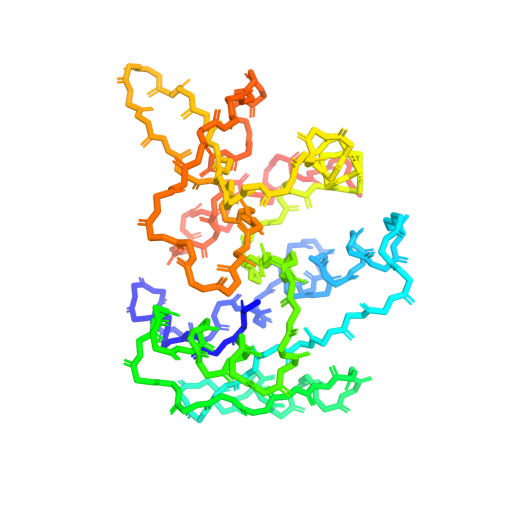336 9.776 2.441 1.00 94.50 143 ILE A O 1
ATOM 1133 N N . LEU A 1 144 ? -7.989 10.458 0.323 1.00 96.25 144 LEU A N 1
ATOM 1134 C CA . LEU A 1 144 ? -6.862 9.579 0.026 1.00 96.25 144 LEU A CA 1
ATOM 1135 C C . LEU A 1 144 ? -5.637 9.883 0.904 1.00 96.25 144 LEU A C 1
ATOM 1137 O O . LEU A 1 144 ? -4.770 9.029 1.056 1.00 96.25 144 LEU A O 1
ATOM 1141 N N . SER A 1 145 ? -5.565 11.069 1.523 1.00 95.00 145 SER A N 1
ATOM 1142 C CA . SER A 1 145 ? -4.507 11.403 2.492 1.00 95.00 145 SER A CA 1
ATOM 1143 C C . SER A 1 145 ? -4.572 10.579 3.784 1.00 95.00 145 SER A C 1
ATOM 1145 O O . SER A 1 145 ? -3.587 10.526 4.526 1.00 95.00 145 SER A O 1
ATOM 1147 N N . LEU A 1 146 ? -5.715 9.952 4.089 1.00 95.50 146 LEU A N 1
ATOM 1148 C CA . LEU A 1 146 ? -5.933 9.263 5.355 1.00 95.50 146 LEU A CA 1
ATOM 1149 C C . LEU A 1 146 ? -5.362 7.837 5.327 1.00 95.50 146 LEU A C 1
ATOM 1151 O O . LEU A 1 146 ? -6.055 6.864 5.036 1.00 95.50 146 LEU A O 1
ATOM 1155 N N . ASN A 1 147 ? -4.088 7.724 5.698 1.00 95.19 147 ASN A N 1
ATOM 1156 C CA . ASN A 1 147 ? -3.426 6.452 5.993 1.00 95.19 147 ASN A CA 1
ATOM 1157 C C . ASN A 1 147 ? -3.561 6.116 7.487 1.00 95.19 147 ASN A C 1
ATOM 1159 O O . ASN A 1 147 ? -3.272 6.961 8.339 1.00 95.19 147 ASN A O 1
ATOM 1163 N N . ILE A 1 148 ? -3.920 4.876 7.829 1.00 96.75 148 ILE A N 1
ATOM 1164 C CA . ILE A 1 148 ? -4.085 4.462 9.233 1.00 96.75 148 ILE A CA 1
ATOM 1165 C C . ILE A 1 148 ? -2.718 4.362 9.912 1.00 96.75 148 ILE A C 1
ATOM 1167 O O . ILE A 1 148 ? -2.029 3.356 9.769 1.00 96.75 148 ILE A O 1
ATOM 1171 N N . ASN A 1 149 ? -2.292 5.380 10.664 1.00 93.06 149 ASN A N 1
ATOM 1172 C CA . ASN A 1 149 ? -1.002 5.400 11.367 1.00 93.06 149 ASN A CA 1
ATOM 1173 C C . ASN A 1 149 ? -1.132 5.433 12.887 1.00 93.06 149 ASN A C 1
ATOM 1175 O O . ASN A 1 149 ? -0.239 4.952 13.589 1.00 93.06 149 ASN A O 1
ATOM 1179 N N . THR A 1 150 ? -2.243 5.964 13.377 1.00 96.06 150 THR A N 1
ATOM 1180 C CA . THR A 1 150 ? -2.572 6.146 14.788 1.00 96.06 150 THR A CA 1
ATOM 1181 C C . THR A 1 150 ? -4.003 5.669 15.072 1.00 96.06 150 THR A C 1
ATOM 1183 O O . THR A 1 150 ? -4.806 5.543 14.144 1.00 96.06 150 THR A O 1
ATOM 1186 N N . PRO A 1 151 ? -4.370 5.432 16.345 1.00 95.31 151 PRO A N 1
ATOM 1187 C CA . PRO A 1 151 ? -5.756 5.129 16.707 1.00 95.31 151 PRO A CA 1
ATOM 1188 C C . PRO A 1 151 ? -6.756 6.237 16.337 1.00 95.31 151 PRO A C 1
ATOM 1190 O O . PRO A 1 151 ? -7.932 5.952 16.139 1.00 95.31 151 PRO A O 1
ATOM 1193 N N . GLU A 1 152 ? -6.308 7.494 16.244 1.00 96.06 152 GLU A N 1
ATOM 1194 C CA . GLU A 1 152 ? -7.151 8.600 15.776 1.00 96.06 152 GLU A CA 1
ATOM 1195 C C . GLU A 1 152 ? -7.463 8.473 14.282 1.00 96.06 152 GLU A C 1
ATOM 1197 O O . GLU A 1 152 ? -8.610 8.652 13.883 1.00 96.06 152 GLU A O 1
ATOM 1202 N N . ASP A 1 153 ? -6.485 8.071 13.463 1.00 96.25 153 ASP A N 1
ATOM 1203 C CA . ASP A 1 153 ? -6.722 7.814 12.037 1.00 96.25 153 ASP A CA 1
ATOM 1204 C C . ASP A 1 153 ? -7.757 6.704 11.836 1.00 96.25 153 ASP A C 1
ATOM 1206 O O . ASP A 1 153 ? -8.619 6.824 10.968 1.00 96.25 153 ASP A O 1
ATOM 1210 N N . LEU A 1 154 ? -7.712 5.654 12.668 1.00 96.50 154 LEU A N 1
ATOM 1211 C CA . LEU A 1 154 ? -8.702 4.576 12.635 1.00 96.50 154 LEU A CA 1
ATOM 1212 C C . LEU A 1 154 ? -10.111 5.098 12.948 1.00 96.50 154 LEU A C 1
ATOM 1214 O O . LEU A 1 154 ? -11.023 4.849 12.166 1.00 96.50 154 LEU A O 1
ATOM 1218 N N . ARG A 1 155 ? -10.284 5.880 14.023 1.00 95.62 155 ARG A N 1
ATOM 1219 C CA . ARG A 1 155 ? -11.588 6.481 14.372 1.00 95.62 155 ARG A CA 1
ATOM 1220 C C . ARG A 1 155 ? -12.131 7.386 13.266 1.00 95.62 155 ARG A C 1
ATOM 1222 O O . ARG A 1 155 ? -13.324 7.360 12.950 1.00 95.62 155 ARG A O 1
ATOM 1229 N N . ARG A 1 156 ? -11.256 8.193 12.658 1.00 95.56 156 ARG A N 1
ATOM 1230 C CA . ARG A 1 156 ? -11.618 9.041 11.514 1.00 95.56 156 ARG A CA 1
ATOM 1231 C C . ARG A 1 156 ? -12.054 8.188 10.328 1.00 95.56 156 ARG A C 1
ATOM 1233 O O . ARG A 1 156 ? -13.083 8.479 9.722 1.00 95.56 156 ARG A O 1
ATOM 1240 N N . ALA A 1 157 ? -11.315 7.121 10.033 1.00 95.75 157 ALA A N 1
ATOM 1241 C CA . ALA A 1 157 ? -11.653 6.211 8.953 1.00 95.75 157 ALA A CA 1
ATOM 1242 C C . ALA A 1 157 ? -12.988 5.499 9.200 1.00 95.75 157 ALA A C 1
ATOM 1244 O O . ALA A 1 157 ? -13.793 5.446 8.283 1.00 95.75 157 ALA A O 1
AT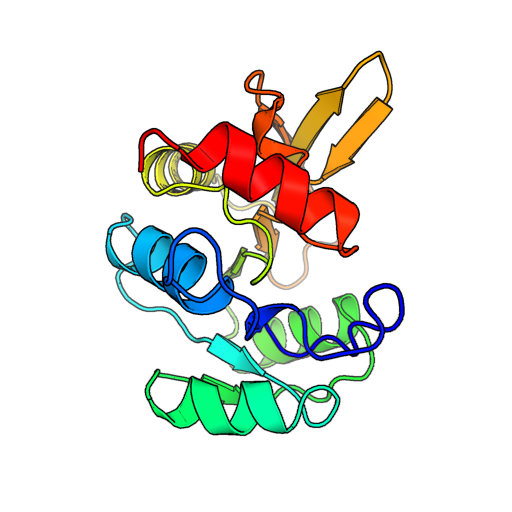OM 1245 N N . GLU A 1 158 ? -13.283 5.050 10.423 1.00 95.12 158 GLU A N 1
ATOM 1246 C CA . GLU A 1 158 ? -14.592 4.487 10.794 1.00 95.12 158 GLU A CA 1
ATOM 1247 C C . GLU A 1 158 ? -15.741 5.473 10.570 1.00 95.12 158 GLU A C 1
ATOM 1249 O O . GLU A 1 158 ? -16.775 5.108 10.009 1.00 95.12 158 GLU A O 1
ATOM 1254 N N . THR A 1 159 ? -15.554 6.738 10.948 1.00 94.31 159 THR A N 1
ATOM 1255 C CA . THR A 1 159 ? -16.572 7.783 10.756 1.00 94.31 159 THR A CA 1
ATOM 1256 C C . THR A 1 159 ? -16.868 8.010 9.272 1.00 94.31 159 THR A C 1
ATOM 1258 O O . THR A 1 159 ? -18.022 8.130 8.866 1.00 94.31 159 THR A O 1
ATOM 1261 N N . ILE A 1 160 ? -15.824 8.044 8.446 1.00 92.94 160 ILE A N 1
ATOM 1262 C CA . ILE A 1 160 ? -15.930 8.284 7.004 1.00 92.94 160 ILE A CA 1
ATOM 1263 C C . ILE A 1 160 ? -16.480 7.049 6.273 1.00 92.94 160 ILE A C 1
ATOM 1265 O O . ILE A 1 160 ? -17.351 7.165 5.409 1.00 92.94 160 ILE A O 1
ATOM 1269 N N . ALA A 1 161 ? -16.007 5.861 6.649 1.00 86.81 161 ALA A N 1
ATOM 1270 C CA . ALA A 1 161 ? -16.383 4.572 6.077 1.00 86.81 161 ALA A CA 1
ATOM 1271 C C . ALA A 1 161 ? -17.777 4.094 6.505 1.00 86.81 161 ALA A C 1
ATOM 1273 O O . ALA A 1 161 ? -18.168 2.988 6.155 1.00 86.81 161 ALA A O 1
ATOM 1274 N N . TYR A 1 162 ? -18.559 4.899 7.231 1.00 73.44 162 TYR A N 1
ATOM 1275 C CA . TYR A 1 162 ? -19.926 4.547 7.638 1.00 73.44 162 TYR A CA 1
ATOM 1276 C C . TYR A 1 162 ? -20.853 4.188 6.455 1.00 73.44 162 TYR A C 1
ATOM 1278 O O . TYR A 1 162 ? -21.912 3.601 6.646 1.00 73.44 162 TYR A O 1
ATOM 1286 N N . LYS A 1 163 ? -20.462 4.537 5.223 1.00 60.88 163 LYS A N 1
ATOM 1287 C CA . LYS A 1 163 ? -21.195 4.231 3.987 1.00 60.88 163 LYS A CA 1
ATOM 1288 C C . LYS A 1 163 ? -20.669 2.995 3.223 1.00 60.88 163 LYS A C 1
ATOM 1290 O O . LYS A 1 163 ? -21.102 2.798 2.090 1.00 60.88 163 LYS A O 1
ATOM 1295 N N . TRP A 1 164 ? -19.719 2.234 3.779 1.00 68.81 164 TRP A N 1
ATOM 1296 C CA . TRP A 1 164 ? -19.085 1.048 3.163 1.00 68.81 164 TRP A CA 1
ATOM 1297 C C . TRP A 1 164 ? -19.724 -0.293 3.549 1.00 68.81 164 TRP A C 1
ATOM 1299 O O . TRP A 1 164 ? -20.469 -0.340 4.549 1.00 68.81 164 TRP A O 1
#

Sequence (164 aa):
MAGGKSSRYGREKLLETIHGKRVIDIVVGNMSMSIVKRFFVAVSWNAPRTLEYCKRYNSIITPGISYPDDVKFLLEKFSRPLLVVNGDSVFVDTETINLFVSRYHGRSMTALVNSSGEKVYIGLNIAVPGDEQDEVVEFENHILSLNINTPEDLRRAETIAYKW

pLDDT: mean 95.58, std 4.74, range [60.88, 98.56]